Protein AF-A0A1M5YLX6-F1 (afdb_monomer_lite)

Organism: NCBI:txid1121409

Foldseek 3Di:
DVPQLVVLVVVLVVLLVVLVVQLVVLVVVLVVDDPPDPCNVVSVVSNVVSVVVNVVSVVVSVVSVVVDDDDDDDDPVVVVCVVVVVPPVVVVVVVVD

InterPro domains:
  IPR003661 Signal transduction histidine kinase, dimerisation/phosphoacceptor domain [PF00512] (5-67)
  IPR003661 Signal transduction histidine kinase, dimerisation/phosphoacceptor domain [SM00388] (3-69)
  IPR003661 Signal transduction histidine kinase, dimerisation/phosphoacceptor domain [cd00082] (1-65)
  IPR036097 Signal transduction histidine kinase, dimerisation/phosphoacceptor domain superfamily [SSF47384] (2-66)

pLDDT: mean 79.48, std 16.67, range [48.59, 98.06]

Sequence (97 aa):
MESIGRLAGGVAHDFNNMLGVILGYTELSMNQLELKDKFYGNLQQTRVAAEHSADLTRQLLAFARRQTVTPKVIDLNEVVEWKSGVRLDLLSAISQA

Radius of gyration: 25.8 Å; chains: 1; bounding box: 74×24×54 Å

Structure (mmCIF, N/CA/C/O backbone):
data_AF-A0A1M5YLX6-F1
#
_entry.id   AF-A0A1M5YLX6-F1
#
loop_
_atom_site.group_PDB
_atom_site.id
_atom_site.type_symbol
_atom_site.label_atom_id
_atom_site.label_alt_id
_atom_site.label_comp_id
_atom_site.label_asym_id
_atom_site.label_entity_id
_atom_site.label_seq_id
_atom_site.pdbx_PDB_ins_code
_atom_site.Cartn_x
_atom_site.Cartn_y
_atom_site.Cartn_z
_atom_site.occupancy
_atom_site.B_iso_or_equiv
_atom_site.auth_seq_id
_atom_site.auth_comp_id
_atom_site.auth_asym_id
_atom_site.auth_atom_id
_atom_site.pdbx_PDB_model_num
ATOM 1 N N . MET A 1 1 ? 11.347 7.658 -26.511 1.00 48.59 1 MET A N 1
ATOM 2 C CA . MET A 1 1 ? 10.071 7.188 -25.919 1.00 48.59 1 MET A CA 1
ATOM 3 C C . MET A 1 1 ? 10.252 6.037 -24.907 1.00 48.59 1 MET A C 1
ATOM 5 O O . MET A 1 1 ? 9.378 5.857 -24.075 1.00 48.59 1 MET A O 1
ATOM 9 N N . GLU A 1 2 ? 11.402 5.337 -24.869 1.00 55.06 2 GLU A N 1
ATOM 10 C CA . GLU A 1 2 ? 11.768 4.310 -23.854 1.00 55.06 2 GLU A CA 1
ATOM 11 C C . GLU A 1 2 ? 11.856 4.803 -22.389 1.00 55.06 2 GLU A C 1
ATOM 13 O O . GLU A 1 2 ? 11.841 4.002 -21.453 1.00 55.06 2 GLU A O 1
ATOM 18 N N . SER A 1 3 ? 11.973 6.114 -22.173 1.00 62.00 3 SER A N 1
ATOM 19 C CA . SER A 1 3 ? 12.214 6.702 -20.849 1.00 62.00 3 SER A CA 1
ATOM 20 C C . SER A 1 3 ? 10.966 6.736 -19.957 1.00 62.00 3 SER A C 1
ATOM 22 O O . SER A 1 3 ? 11.092 6.654 -18.740 1.00 62.00 3 SER A O 1
ATOM 24 N N . ILE A 1 4 ? 9.763 6.799 -20.545 1.00 67.25 4 ILE A N 1
ATOM 25 C CA . ILE A 1 4 ? 8.496 6.886 -19.795 1.00 67.25 4 ILE A CA 1
ATOM 26 C C . ILE A 1 4 ? 8.171 5.553 -19.112 1.00 67.25 4 ILE A C 1
ATOM 28 O O . ILE A 1 4 ? 7.824 5.546 -17.937 1.00 67.25 4 ILE A O 1
ATOM 32 N N . GLY A 1 5 ? 8.346 4.421 -19.802 1.00 71.50 5 GLY A N 1
ATOM 33 C CA . GLY A 1 5 ? 8.074 3.095 -19.236 1.00 71.50 5 GLY A CA 1
ATOM 34 C C . GLY A 1 5 ? 9.014 2.721 -18.083 1.00 71.50 5 GLY A C 1
ATOM 35 O O . GLY A 1 5 ? 8.568 2.160 -17.083 1.00 71.50 5 GLY A O 1
ATOM 36 N N . ARG A 1 6 ? 10.303 3.085 -18.181 1.00 70.69 6 ARG A N 1
ATOM 37 C CA . ARG A 1 6 ? 11.285 2.873 -17.100 1.00 70.69 6 ARG A CA 1
ATOM 38 C C . ARG A 1 6 ? 11.006 3.750 -15.878 1.00 70.69 6 ARG A C 1
ATOM 40 O O . ARG A 1 6 ? 11.017 3.241 -14.761 1.00 70.69 6 ARG A O 1
ATOM 47 N N . LEU A 1 7 ? 10.713 5.035 -16.086 1.00 76.38 7 LEU A N 1
ATOM 48 C CA . LEU A 1 7 ? 10.430 5.972 -14.997 1.00 76.38 7 LEU A CA 1
ATOM 49 C C . LEU A 1 7 ? 9.091 5.656 -14.310 1.00 76.38 7 LEU A C 1
ATOM 51 O O . LEU A 1 7 ? 9.024 5.620 -13.085 1.00 76.38 7 LEU A O 1
ATOM 55 N N . ALA A 1 8 ? 8.057 5.313 -15.086 1.00 80.69 8 ALA A N 1
ATOM 56 C CA . ALA A 1 8 ? 6.773 4.853 -14.558 1.00 80.69 8 ALA A CA 1
ATOM 57 C C . ALA A 1 8 ? 6.906 3.549 -13.756 1.00 80.69 8 ALA A C 1
ATOM 59 O O . ALA A 1 8 ? 6.225 3.387 -12.751 1.00 80.69 8 ALA A O 1
ATOM 60 N N . GLY A 1 9 ? 7.801 2.639 -14.159 1.00 84.75 9 GLY A N 1
ATOM 61 C CA . GLY A 1 9 ? 8.087 1.410 -13.420 1.00 84.75 9 GLY A CA 1
ATOM 62 C C . GLY A 1 9 ? 8.664 1.655 -12.026 1.00 84.75 9 GLY A C 1
ATOM 63 O O . GLY A 1 9 ? 8.166 1.075 -11.064 1.00 84.75 9 GLY A O 1
ATOM 64 N N . GLY A 1 10 ? 9.670 2.530 -11.917 1.00 86.31 10 GLY A N 1
ATOM 65 C CA . GLY A 1 10 ? 10.278 2.892 -10.631 1.00 86.31 10 GLY A CA 1
ATOM 66 C C . GLY A 1 10 ? 9.293 3.604 -9.703 1.00 86.31 10 GLY A C 1
ATOM 67 O O . GLY A 1 10 ? 9.078 3.164 -8.579 1.00 86.31 10 GLY A O 1
ATOM 68 N N . VAL A 1 11 ? 8.600 4.630 -10.211 1.00 88.19 11 VAL A N 1
ATOM 69 C CA . VAL A 1 11 ? 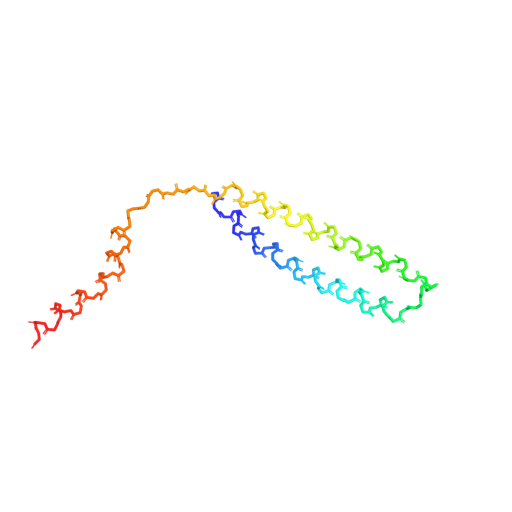7.613 5.390 -9.423 1.00 88.19 11 VAL A CA 1
ATOM 70 C C . VAL A 1 11 ? 6.447 4.504 -8.969 1.00 88.19 11 VAL A C 1
ATOM 72 O O . VAL A 1 11 ? 6.034 4.575 -7.815 1.00 88.19 11 VAL A O 1
ATOM 75 N N . ALA A 1 12 ? 5.926 3.636 -9.844 1.00 90.00 12 ALA A N 1
ATOM 76 C CA . ALA A 1 12 ? 4.835 2.726 -9.495 1.00 90.00 12 ALA A CA 1
ATOM 77 C C . ALA A 1 12 ? 5.244 1.686 -8.442 1.00 90.00 12 ALA A C 1
ATOM 79 O O . ALA A 1 12 ? 4.431 1.312 -7.597 1.00 90.00 12 ALA A O 1
ATOM 80 N N . HIS A 1 13 ? 6.485 1.201 -8.494 1.00 89.25 13 HIS A N 1
ATOM 81 C CA . HIS A 1 13 ? 7.018 0.286 -7.489 1.00 89.25 13 HIS A CA 1
ATOM 82 C C . HIS A 1 13 ? 7.074 0.950 -6.109 1.00 89.25 13 HIS A C 1
ATOM 84 O O . HIS A 1 13 ? 6.510 0.419 -5.153 1.00 89.25 13 HIS A O 1
ATOM 90 N N . ASP A 1 14 ? 7.678 2.134 -6.015 1.00 92.44 14 ASP A N 1
ATOM 91 C CA . ASP A 1 14 ? 7.830 2.838 -4.738 1.00 92.44 14 ASP A CA 1
ATOM 92 C C . ASP A 1 14 ? 6.475 3.259 -4.158 1.00 92.44 14 ASP A C 1
ATOM 94 O O . ASP A 1 14 ? 6.236 3.126 -2.956 1.00 92.44 14 ASP A O 1
ATOM 98 N N . PHE A 1 15 ? 5.540 3.666 -5.019 1.00 93.94 15 PHE A N 1
ATOM 99 C CA . PHE A 1 15 ? 4.174 3.974 -4.610 1.00 93.94 15 PHE A CA 1
ATOM 100 C C . PHE A 1 15 ? 3.444 2.745 -4.044 1.00 93.94 15 PHE A C 1
ATOM 102 O O . PHE A 1 15 ? 2.836 2.830 -2.978 1.00 93.94 15 PHE A O 1
ATOM 109 N N . ASN A 1 16 ? 3.557 1.579 -4.692 1.00 93.00 16 ASN A N 1
ATOM 110 C CA . ASN A 1 16 ? 2.993 0.332 -4.163 1.00 93.00 16 ASN A CA 1
ATOM 111 C C . ASN A 1 16 ? 3.625 -0.074 -2.823 1.00 93.00 16 ASN A C 1
ATOM 113 O O . ASN A 1 16 ? 2.916 -0.575 -1.951 1.00 93.00 16 ASN A O 1
ATOM 117 N N . ASN A 1 17 ? 4.922 0.180 -2.621 1.00 95.06 17 ASN A N 1
ATOM 118 C CA . ASN A 1 17 ? 5.573 -0.072 -1.333 1.00 95.06 17 ASN A CA 1
ATOM 119 C C . ASN A 1 17 ? 4.967 0.793 -0.219 1.00 95.06 17 ASN A C 1
ATOM 121 O O . ASN A 1 17 ? 4.662 0.284 0.859 1.00 95.06 17 ASN A O 1
ATOM 125 N N . MET A 1 18 ? 4.728 2.081 -0.484 1.00 96.69 18 MET A N 1
ATOM 126 C CA . MET A 1 18 ? 4.070 2.973 0.478 1.00 96.69 18 MET A CA 1
ATOM 127 C C . MET A 1 18 ? 2.621 2.555 0.747 1.00 96.69 18 MET A C 1
ATOM 129 O O . MET A 1 18 ? 2.200 2.556 1.903 1.00 96.69 18 MET A O 1
ATOM 133 N N . LEU A 1 19 ? 1.871 2.142 -0.281 1.00 96.81 19 LEU A N 1
ATOM 134 C CA . LEU A 1 19 ? 0.519 1.600 -0.104 1.00 96.81 19 LEU A CA 1
ATOM 135 C C . LEU A 1 19 ? 0.518 0.351 0.781 1.00 96.81 19 LEU A C 1
ATOM 137 O O . LEU A 1 19 ? -0.356 0.226 1.634 1.00 96.81 19 LEU A O 1
ATOM 141 N N . GLY A 1 20 ? 1.512 -0.529 0.638 1.00 96.69 20 GLY A N 1
ATOM 142 C CA . GLY A 1 20 ? 1.683 -1.688 1.515 1.00 96.69 20 GLY A CA 1
ATOM 143 C C . GLY A 1 20 ? 1.871 -1.294 2.982 1.00 96.69 20 GLY A C 1
ATOM 144 O O . GLY A 1 20 ? 1.220 -1.857 3.859 1.00 96.69 20 GLY A O 1
ATOM 145 N N . VAL A 1 21 ? 2.695 -0.278 3.254 1.00 98.06 21 VAL A N 1
ATOM 146 C CA . VAL A 1 21 ? 2.879 0.263 4.612 1.00 98.06 21 VAL A CA 1
ATOM 147 C C . VAL A 1 21 ? 1.577 0.867 5.150 1.00 98.06 21 VAL A C 1
ATOM 149 O O . VAL A 1 21 ? 1.190 0.578 6.282 1.00 98.06 21 VAL A O 1
ATOM 152 N N . ILE A 1 22 ? 0.876 1.669 4.341 1.00 97.75 22 ILE A N 1
ATOM 153 C CA . ILE A 1 22 ? -0.406 2.288 4.713 1.00 97.75 22 ILE A CA 1
ATOM 154 C C . ILE A 1 22 ? -1.445 1.215 5.049 1.00 97.75 22 ILE A C 1
ATOM 156 O O . ILE A 1 22 ? -2.088 1.300 6.097 1.00 97.75 22 ILE A O 1
ATOM 160 N N . LEU A 1 23 ? -1.593 0.198 4.197 1.00 97.69 23 LEU A N 1
ATOM 161 C CA . LEU A 1 23 ? -2.512 -0.919 4.417 1.00 97.69 23 LEU A CA 1
ATOM 162 C C . LEU A 1 23 ? -2.152 -1.687 5.688 1.00 97.69 23 LEU A C 1
ATOM 164 O O . LEU A 1 23 ? -3.015 -1.864 6.540 1.00 97.69 23 LEU A O 1
ATOM 168 N N . GLY A 1 24 ? -0.878 -2.040 5.872 1.00 97.44 24 GLY A N 1
ATOM 169 C CA . GLY A 1 24 ? -0.422 -2.776 7.050 1.00 97.44 24 GLY A CA 1
ATOM 170 C C . GLY A 1 24 ? -0.722 -2.045 8.361 1.00 97.44 24 GLY A C 1
ATOM 171 O O . GLY A 1 24 ? -1.299 -2.627 9.277 1.00 97.44 24 GLY A O 1
ATOM 172 N N . TYR A 1 25 ? -0.405 -0.749 8.455 1.00 97.94 25 TYR A N 1
ATOM 173 C CA . TYR A 1 25 ? -0.740 0.034 9.650 1.00 97.94 25 TYR A CA 1
ATOM 174 C C . TYR A 1 25 ? -2.247 0.229 9.828 1.00 97.94 25 TYR A C 1
ATOM 176 O O . TYR A 1 25 ? -2.726 0.242 10.965 1.00 97.94 25 TYR A O 1
ATOM 184 N N . THR A 1 26 ? -3.000 0.354 8.734 1.00 97.25 26 THR A N 1
ATOM 185 C CA . THR A 1 26 ? -4.464 0.459 8.782 1.00 97.25 26 THR A CA 1
ATOM 186 C C . THR A 1 26 ? -5.072 -0.822 9.350 1.00 97.25 26 THR A C 1
ATOM 188 O O . THR A 1 26 ? -5.861 -0.752 10.288 1.00 97.25 26 THR A O 1
ATOM 191 N N . GLU A 1 27 ? -4.657 -1.990 8.859 1.00 95.81 27 GLU A N 1
ATOM 192 C CA . GLU A 1 27 ? -5.118 -3.300 9.332 1.00 95.81 27 GLU A CA 1
ATOM 193 C C . GLU A 1 27 ? -4.725 -3.556 10.791 1.00 95.81 27 GLU A C 1
ATOM 195 O O . GLU A 1 27 ? -5.570 -3.944 11.598 1.00 95.81 27 GLU A O 1
ATOM 200 N N . LEU A 1 28 ? -3.473 -3.272 11.167 1.00 96.25 28 LEU A N 1
ATOM 201 C CA . LEU A 1 28 ? -3.018 -3.393 12.555 1.00 96.25 28 LEU A CA 1
ATOM 202 C C . LEU A 1 28 ? -3.817 -2.492 13.504 1.00 96.25 28 LEU A C 1
ATOM 204 O O . LEU A 1 28 ? -4.146 -2.920 14.608 1.00 96.25 28 LEU A O 1
ATOM 208 N N . SER A 1 29 ? -4.151 -1.273 13.074 1.00 95.38 29 SER A N 1
ATOM 209 C CA . SER A 1 29 ? -4.964 -0.344 13.865 1.00 95.38 29 SER A CA 1
ATOM 210 C C . SER A 1 29 ? -6.410 -0.827 13.979 1.00 95.38 29 SER A C 1
ATOM 212 O O . SER 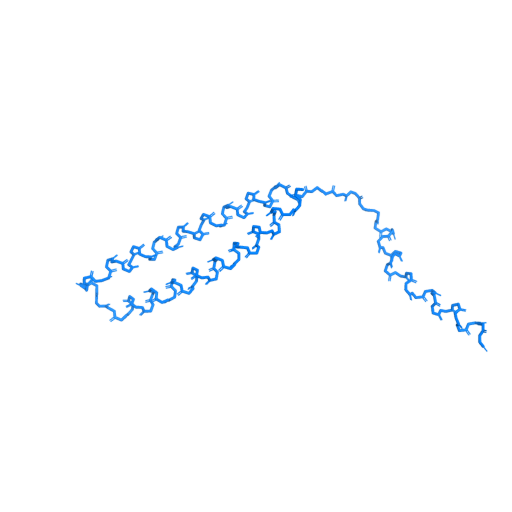A 1 29 ? -6.971 -0.820 15.069 1.00 95.38 29 SER A O 1
ATOM 214 N N . MET A 1 30 ? -7.008 -1.309 12.884 1.00 94.44 30 MET A N 1
ATOM 215 C CA . MET A 1 30 ? -8.364 -1.873 12.899 1.00 94.44 30 MET A CA 1
ATOM 216 C C . MET A 1 30 ? -8.467 -3.102 13.808 1.00 94.44 30 MET A C 1
ATOM 218 O O . MET A 1 30 ? -9.475 -3.253 14.489 1.00 94.44 30 MET A O 1
ATOM 222 N N . ASN A 1 31 ? -7.425 -3.937 13.870 1.00 93.69 31 ASN A N 1
ATOM 223 C CA . ASN A 1 31 ? -7.373 -5.113 14.746 1.00 93.69 31 ASN A CA 1
ATOM 224 C C . ASN A 1 31 ? -7.335 -4.763 16.245 1.00 93.69 31 ASN A C 1
ATOM 226 O O . ASN A 1 31 ? -7.640 -5.619 17.072 1.00 93.69 31 ASN A O 1
ATOM 230 N N . GLN A 1 32 ? -6.953 -3.533 16.603 1.00 92.31 32 GLN A N 1
ATOM 231 C CA . GLN A 1 32 ? -6.926 -3.052 17.990 1.00 92.31 32 GLN A CA 1
ATOM 232 C C . GLN A 1 32 ? -8.216 -2.327 18.399 1.00 92.31 32 GLN A C 1
ATOM 234 O O . GLN A 1 32 ? -8.394 -2.030 19.580 1.00 92.31 32 GLN A O 1
ATOM 239 N N . LEU A 1 33 ? -9.106 -2.029 17.448 1.00 90.75 33 LEU A N 1
ATOM 240 C CA . LEU A 1 33 ? -10.351 -1.304 17.692 1.00 90.75 33 LEU A CA 1
ATOM 241 C C . LEU A 1 33 ? -11.552 -2.248 17.747 1.00 90.75 33 LEU A C 1
ATOM 243 O O . LEU A 1 33 ? -11.659 -3.211 16.988 1.00 90.75 33 LEU A O 1
ATOM 247 N N . GLU A 1 34 ? -12.522 -1.915 18.595 1.00 83.00 34 GLU A N 1
ATOM 248 C CA . GLU A 1 34 ? -13.850 -2.513 18.503 1.00 83.00 34 GLU A CA 1
ATOM 249 C C . GLU A 1 34 ? -14.597 -1.972 17.274 1.00 83.00 34 GLU A C 1
ATOM 251 O O . GLU A 1 34 ? -14.449 -0.812 16.895 1.00 83.00 34 GLU A O 1
ATOM 256 N N . LEU A 1 35 ? -15.485 -2.778 16.680 1.00 75.69 35 LEU A N 1
ATOM 257 C CA . LEU A 1 35 ? -16.291 -2.384 15.508 1.00 75.69 35 LEU A CA 1
ATOM 258 C C . LEU A 1 35 ? -17.150 -1.124 15.728 1.00 75.69 35 LEU A C 1
ATOM 260 O O . LEU A 1 35 ? -17.537 -0.464 14.768 1.00 75.69 35 LEU A O 1
ATOM 264 N N . LYS A 1 36 ? -17.485 -0.810 16.985 1.00 83.88 36 LYS A N 1
ATOM 265 C CA . LYS A 1 36 ? -18.264 0.379 17.367 1.00 83.88 36 LYS A CA 1
ATOM 266 C C . LYS A 1 36 ? -17.395 1.621 17.569 1.00 83.88 36 LYS A C 1
ATOM 268 O O . LYS A 1 36 ? -17.937 2.693 17.836 1.00 83.88 36 LYS A O 1
ATOM 273 N N . ASP A 1 37 ? -16.074 1.488 17.471 1.00 89.56 37 ASP A N 1
ATOM 274 C CA . ASP A 1 37 ? -15.170 2.617 17.592 1.00 89.56 37 ASP A CA 1
ATOM 275 C C . ASP A 1 37 ? -15.409 3.607 16.443 1.00 89.56 37 ASP A C 1
ATOM 277 O O . ASP A 1 37 ? -15.489 3.240 15.267 1.00 89.56 37 ASP A O 1
ATOM 281 N N . LYS A 1 38 ? -15.507 4.893 16.788 1.00 89.44 38 LYS A N 1
ATOM 282 C CA . LYS A 1 38 ? -15.757 5.986 15.838 1.00 89.44 38 LYS A CA 1
ATOM 283 C C . LYS A 1 38 ? -14.708 6.075 14.722 1.00 89.44 38 LYS A C 1
ATOM 285 O O . LYS A 1 38 ? -14.991 6.646 13.672 1.00 89.44 38 LYS A O 1
ATOM 290 N N . PHE A 1 39 ? -13.505 5.541 14.938 1.00 91.12 39 PHE A N 1
ATOM 291 C CA . PHE A 1 39 ? -12.417 5.531 13.966 1.00 91.12 39 PHE A CA 1
ATOM 292 C C . PHE A 1 39 ? -12.424 4.299 13.060 1.00 91.12 39 PHE A C 1
ATOM 294 O O . PHE A 1 39 ? -11.801 4.346 11.998 1.00 91.12 39 PHE A O 1
ATOM 301 N N . TYR A 1 40 ? -13.151 3.231 13.414 1.00 93.00 40 TYR A N 1
ATOM 302 C CA . TYR A 1 40 ? -13.197 2.004 12.615 1.00 93.00 40 TYR A CA 1
ATOM 303 C C . TYR A 1 40 ? -13.681 2.282 11.184 1.00 93.00 40 TYR A C 1
ATOM 305 O O . TYR A 1 40 ? -13.060 1.848 10.215 1.00 93.00 40 TYR A O 1
ATOM 313 N N . GLY A 1 41 ? -14.745 3.083 11.041 1.00 93.25 41 GLY A N 1
ATOM 314 C CA . GLY A 1 41 ? -15.265 3.496 9.734 1.00 93.25 41 GLY A CA 1
ATOM 315 C C . GLY A 1 41 ? -14.246 4.283 8.905 1.00 93.25 41 GLY A C 1
ATOM 316 O O . GLY A 1 41 ? -14.088 4.023 7.715 1.00 93.25 41 GLY A O 1
ATOM 317 N N . ASN A 1 42 ? -13.488 5.187 9.532 1.00 95.50 42 ASN A N 1
ATOM 318 C CA . ASN A 1 42 ? -12.452 5.959 8.840 1.00 95.50 42 ASN A CA 1
ATOM 319 C C . ASN A 1 42 ? -11.318 5.055 8.347 1.00 95.50 42 ASN A C 1
ATOM 321 O O . ASN A 1 42 ? -10.901 5.171 7.199 1.00 95.50 42 ASN A O 1
ATOM 325 N N . LEU A 1 43 ? -10.850 4.125 9.184 1.00 96.38 43 LEU A N 1
ATOM 326 C CA . LEU A 1 43 ? -9.808 3.173 8.797 1.00 96.38 43 LEU A CA 1
ATOM 327 C C . LEU A 1 43 ? -10.278 2.228 7.688 1.00 96.38 43 LEU A C 1
ATOM 329 O O . LEU A 1 43 ? -9.522 1.949 6.760 1.00 96.38 43 LEU A O 1
ATOM 333 N N . GLN A 1 44 ? -11.543 1.802 7.716 1.00 95.88 44 GLN A N 1
ATOM 334 C CA . GLN A 1 44 ? -12.127 1.027 6.624 1.00 95.88 44 GLN A CA 1
ATOM 335 C C . GLN A 1 44 ? -12.079 1.807 5.300 1.00 95.88 44 GLN A C 1
ATOM 337 O O . GLN A 1 44 ? -11.693 1.241 4.277 1.00 95.88 44 GLN A O 1
ATOM 342 N N . GLN A 1 45 ? -12.429 3.097 5.308 1.00 97.25 45 GLN A N 1
ATOM 343 C CA . GLN A 1 45 ? -12.350 3.938 4.109 1.00 97.25 45 GLN A CA 1
ATOM 344 C C . GLN A 1 45 ? -10.903 4.154 3.649 1.00 97.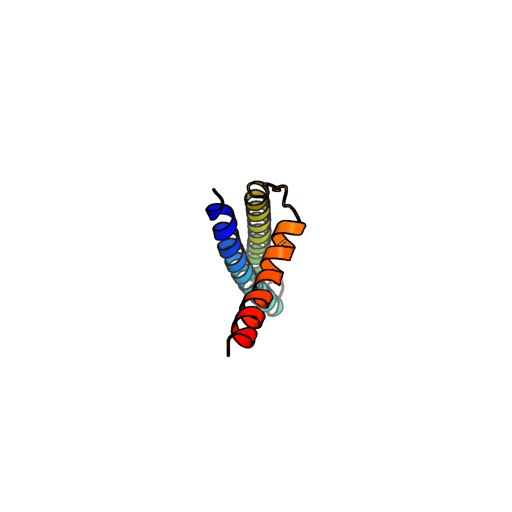25 45 GLN A C 1
ATOM 346 O O . GLN A 1 45 ? -10.636 4.085 2.450 1.00 97.25 45 GLN A O 1
ATOM 351 N N . THR A 1 46 ? -9.953 4.324 4.574 1.00 97.69 46 THR A N 1
ATOM 352 C CA . THR A 1 46 ? -8.517 4.374 4.254 1.00 97.69 46 THR A CA 1
ATOM 353 C C . THR A 1 46 ? -8.056 3.099 3.549 1.00 97.69 46 THR A C 1
ATOM 355 O O . THR A 1 46 ? -7.386 3.183 2.519 1.00 97.69 46 THR A O 1
ATOM 358 N N . ARG A 1 47 ? -8.458 1.920 4.048 1.00 97.56 47 ARG A N 1
ATOM 359 C CA . ARG A 1 47 ? -8.138 0.624 3.428 1.00 97.56 47 ARG A CA 1
ATOM 360 C C . ARG A 1 47 ? -8.677 0.545 1.999 1.00 97.56 47 ARG A C 1
ATOM 362 O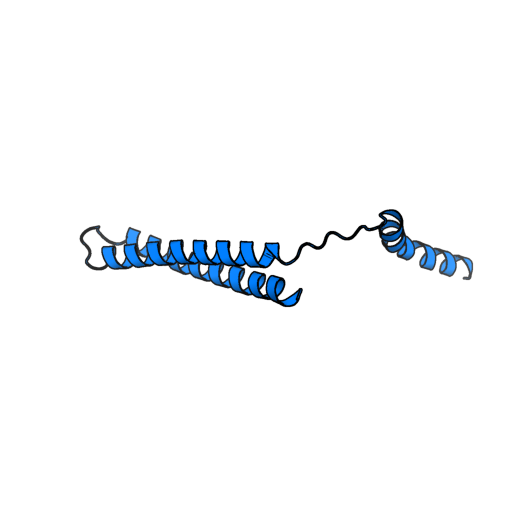 O . ARG A 1 47 ? -7.917 0.266 1.079 1.00 97.56 47 ARG A O 1
ATOM 369 N N . VAL A 1 48 ? -9.960 0.864 1.807 1.00 97.62 48 VAL A N 1
ATOM 370 C CA . VAL A 1 48 ? -10.614 0.845 0.485 1.00 97.62 48 VAL A CA 1
ATOM 371 C C . VAL A 1 48 ? -9.928 1.804 -0.494 1.00 97.62 48 VAL A C 1
ATOM 373 O O . VAL A 1 48 ? -9.674 1.448 -1.644 1.00 97.62 48 VAL A O 1
ATOM 376 N N . ALA A 1 49 ? -9.579 3.013 -0.048 1.00 97.94 49 ALA A N 1
ATOM 377 C CA . ALA A 1 49 ? -8.886 3.991 -0.881 1.00 97.94 49 ALA A CA 1
ATOM 378 C C . ALA A 1 49 ? -7.469 3.533 -1.272 1.00 97.94 49 ALA A C 1
ATOM 380 O O . ALA A 1 49 ? -7.045 3.737 -2.415 1.00 97.94 49 ALA A O 1
ATOM 381 N N . ALA A 1 50 ? -6.741 2.900 -0.350 1.00 97.56 50 ALA A N 1
ATOM 382 C CA . ALA A 1 50 ? -5.411 2.362 -0.611 1.00 97.56 50 ALA A CA 1
ATOM 383 C C . ALA A 1 50 ? -5.448 1.170 -1.587 1.00 97.56 50 ALA A C 1
ATOM 385 O O . ALA A 1 50 ? -4.649 1.132 -2.524 1.00 97.56 50 ALA A O 1
ATOM 386 N N . GLU A 1 51 ? -6.412 0.253 -1.440 1.00 96.12 51 GLU A N 1
ATOM 387 C CA . GLU A 1 51 ? -6.645 -0.854 -2.383 1.00 96.12 51 GLU A CA 1
ATOM 388 C C . GLU A 1 51 ? -6.942 -0.330 -3.795 1.00 96.12 51 GLU A C 1
ATOM 390 O O . GLU A 1 51 ? -6.289 -0.723 -4.765 1.00 96.12 51 GLU A O 1
ATOM 395 N N . HIS A 1 52 ? -7.852 0.642 -3.908 1.00 97.25 52 HIS A N 1
ATOM 396 C CA . HIS A 1 52 ? -8.188 1.261 -5.190 1.00 97.25 52 HIS A CA 1
ATOM 397 C C . HIS A 1 52 ? -6.984 1.980 -5.830 1.00 97.25 52 HIS A C 1
ATOM 399 O O . HIS A 1 52 ? -6.773 1.911 -7.042 1.00 97.25 52 HIS A O 1
ATOM 405 N N . SER A 1 53 ? -6.142 2.626 -5.020 1.00 96.12 53 SER A N 1
ATOM 406 C CA . SER A 1 53 ? -4.916 3.284 -5.492 1.00 96.12 53 SER A CA 1
ATOM 407 C C . SER A 1 53 ? -3.890 2.282 -6.038 1.00 96.12 53 SER A C 1
ATOM 409 O O . SER A 1 53 ? -3.222 2.561 -7.040 1.00 96.12 53 SER A O 1
ATOM 411 N N . ALA A 1 54 ? -3.788 1.095 -5.430 1.00 93.62 54 ALA A N 1
ATOM 412 C CA . ALA A 1 54 ? -2.937 0.015 -5.929 1.00 93.62 54 ALA A CA 1
ATOM 413 C C . ALA A 1 54 ? -3.429 -0.492 -7.294 1.00 93.62 54 ALA A C 1
ATOM 415 O O . ALA A 1 54 ? -2.631 -0.710 -8.211 1.00 93.62 54 ALA A O 1
ATOM 416 N N . ASP A 1 55 ? -4.745 -0.625 -7.467 1.00 93.31 55 ASP A N 1
ATOM 417 C CA . ASP A 1 55 ? -5.351 -1.031 -8.738 1.00 93.31 55 ASP A CA 1
ATOM 418 C C . ASP A 1 55 ? -5.117 -0.017 -9.856 1.00 93.31 55 ASP A C 1
ATOM 420 O O . ASP A 1 55 ? -4.705 -0.401 -10.954 1.00 93.31 55 ASP A O 1
ATOM 424 N N . LEU A 1 56 ? -5.293 1.277 -9.579 1.00 93.31 56 LEU A N 1
ATOM 425 C CA . LEU A 1 56 ? -4.986 2.343 -10.537 1.00 93.31 56 LEU A CA 1
ATOM 426 C C . LEU A 1 56 ? -3.509 2.326 -10.947 1.00 93.31 56 LEU A C 1
ATOM 428 O O . LEU A 1 56 ? -3.183 2.431 -12.131 1.00 93.31 56 LEU A O 1
ATOM 432 N N . THR A 1 57 ? -2.610 2.118 -9.985 1.00 90.94 57 THR A N 1
ATOM 433 C CA . THR A 1 57 ? -1.165 2.039 -10.237 1.00 90.94 57 THR A CA 1
ATOM 434 C C . THR A 1 57 ? -0.814 0.840 -11.121 1.00 90.94 57 THR A C 1
ATOM 436 O O . THR A 1 57 ? -0.033 0.966 -12.069 1.00 90.94 57 THR A O 1
ATOM 439 N N . ARG A 1 58 ? -1.435 -0.322 -10.876 1.00 87.88 58 ARG A N 1
ATOM 440 C CA . ARG A 1 58 ? -1.287 -1.515 -11.726 1.00 87.88 58 ARG A CA 1
ATOM 441 C C . ARG A 1 58 ? -1.773 -1.267 -13.155 1.00 87.88 58 ARG A C 1
ATOM 443 O O . ARG A 1 58 ? -1.082 -1.652 -14.100 1.00 87.88 58 ARG A O 1
ATOM 450 N N . GLN A 1 59 ? -2.918 -0.608 -13.325 1.00 88.38 59 GLN A N 1
ATOM 451 C CA . GLN A 1 59 ? -3.463 -0.265 -14.644 1.00 88.38 59 GLN A CA 1
ATOM 452 C C . GLN A 1 59 ? -2.547 0.703 -15.404 1.00 88.38 59 GLN A C 1
ATOM 454 O O . GLN A 1 59 ? -2.256 0.479 -16.582 1.00 88.38 59 GLN A O 1
ATOM 459 N N . LEU A 1 60 ? -2.023 1.725 -14.722 1.00 85.19 60 LEU A N 1
ATOM 460 C CA . LEU A 1 60 ? -1.080 2.678 -15.304 1.00 85.19 60 LEU A CA 1
ATOM 461 C C . LEU A 1 60 ? 0.211 1.988 -15.766 1.00 85.19 60 LEU A C 1
ATOM 463 O O . LEU A 1 60 ? 0.686 2.234 -16.876 1.00 85.19 60 LEU A O 1
ATOM 467 N N . LEU A 1 61 ? 0.753 1.074 -14.957 1.00 84.38 61 LEU A N 1
ATOM 468 C CA . LEU A 1 61 ? 1.942 0.302 -15.317 1.00 84.38 6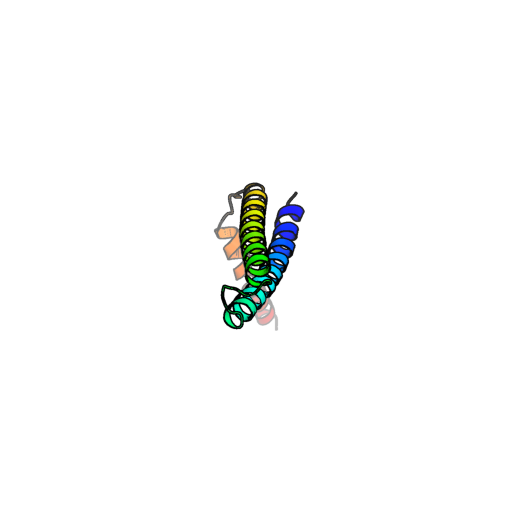1 LEU A CA 1
ATOM 469 C C . LEU A 1 61 ? 1.681 -0.627 -16.512 1.00 84.38 61 LEU A C 1
ATOM 471 O O . LEU A 1 61 ? 2.525 -0.748 -17.403 1.00 84.38 61 LEU A O 1
ATOM 475 N N . ALA A 1 62 ? 0.511 -1.269 -16.556 1.00 83.19 62 ALA A N 1
ATOM 476 C CA . ALA A 1 62 ? 0.106 -2.108 -17.679 1.00 83.19 62 ALA A CA 1
ATOM 477 C C . ALA A 1 62 ? -0.002 -1.299 -18.982 1.00 83.19 62 ALA A C 1
ATOM 479 O O . ALA A 1 62 ? 0.449 -1.763 -20.031 1.00 83.19 62 ALA A O 1
ATOM 480 N N . PHE A 1 63 ? -0.533 -0.076 -18.915 1.00 79.94 63 PHE A N 1
ATOM 481 C CA . PHE A 1 63 ? -0.574 0.849 -20.046 1.00 79.94 63 PHE A CA 1
ATOM 482 C C . PHE A 1 63 ? 0.833 1.271 -20.494 1.00 79.94 63 PHE A C 1
ATOM 484 O O . PHE A 1 63 ? 1.166 1.140 -21.672 1.00 79.94 63 PHE A O 1
ATOM 491 N N . ALA A 1 64 ? 1.688 1.689 -19.555 1.00 78.50 64 ALA A N 1
ATOM 492 C CA . ALA A 1 64 ? 3.059 2.107 -19.845 1.00 78.50 64 ALA A CA 1
ATOM 493 C C . ALA A 1 64 ? 3.888 0.990 -20.509 1.00 78.50 64 ALA A C 1
ATOM 495 O O . ALA A 1 64 ? 4.662 1.257 -21.425 1.00 78.50 64 ALA A O 1
ATOM 496 N N . ARG A 1 65 ? 3.689 -0.275 -20.105 1.00 71.50 65 ARG A N 1
ATOM 497 C CA . ARG A 1 65 ? 4.373 -1.446 -20.687 1.00 71.50 65 ARG A CA 1
ATOM 498 C C . ARG A 1 65 ? 3.926 -1.778 -22.113 1.00 71.50 65 ARG A C 1
ATOM 500 O O . ARG A 1 65 ? 4.747 -2.225 -22.911 1.00 71.50 65 ARG A O 1
ATOM 507 N N . ARG A 1 66 ? 2.653 -1.551 -22.465 1.00 64.25 66 ARG A N 1
ATOM 508 C CA . ARG A 1 66 ? 2.127 -1.817 -23.822 1.00 64.25 66 ARG A CA 1
ATOM 509 C C . ARG A 1 66 ? 2.728 -0.905 -24.895 1.00 64.25 66 ARG A C 1
ATOM 511 O O . ARG A 1 66 ? 2.669 -1.249 -26.068 1.00 64.25 66 ARG A O 1
ATOM 518 N N . GLN A 1 67 ? 3.334 0.219 -24.513 1.00 55.66 67 GLN A N 1
ATOM 519 C CA . GLN A 1 67 ? 3.999 1.127 -25.450 1.00 55.66 67 GLN A CA 1
ATOM 520 C C . GLN A 1 67 ? 5.474 0.772 -25.729 1.00 55.66 67 GLN A C 1
ATOM 522 O O . GLN A 1 67 ? 6.120 1.489 -26.487 1.00 55.66 67 GLN A O 1
ATOM 527 N N . THR A 1 68 ? 6.049 -0.281 -25.125 1.00 55.38 68 THR A N 1
ATOM 528 C CA . THR A 1 68 ? 7.519 -0.481 -25.129 1.00 55.38 68 THR A CA 1
ATOM 529 C C . THR A 1 68 ? 7.991 -1.895 -25.480 1.00 55.38 68 THR A C 1
ATOM 531 O O . THR A 1 68 ? 9.049 -2.316 -25.021 1.00 55.38 68 THR A O 1
ATOM 534 N N . VAL A 1 69 ? 7.262 -2.642 -26.312 1.00 56.88 69 VAL A N 1
ATOM 535 C CA . VAL A 1 69 ? 7.794 -3.898 -26.870 1.00 56.88 69 VAL A CA 1
ATOM 536 C C . VAL A 1 69 ? 7.842 -3.795 -28.386 1.00 56.88 69 VAL A C 1
ATOM 538 O O . VAL A 1 69 ? 6.859 -4.054 -29.072 1.00 56.88 69 VAL A O 1
ATOM 541 N N . THR A 1 70 ? 9.010 -3.415 -28.900 1.00 56.34 70 THR A N 1
ATOM 542 C CA . THR A 1 70 ? 9.349 -3.555 -30.318 1.00 56.34 70 THR A CA 1
ATOM 543 C C . THR A 1 70 ? 10.236 -4.792 -30.437 1.00 56.34 70 THR A C 1
ATOM 545 O O . THR A 1 70 ? 11.445 -4.680 -30.216 1.00 56.34 70 THR A O 1
ATOM 548 N N . PRO A 1 71 ? 9.677 -5.991 -30.691 1.00 58.72 71 PRO A N 1
ATOM 549 C CA . PRO A 1 71 ? 10.497 -7.176 -30.890 1.00 58.72 71 PRO A CA 1
ATOM 550 C C . PRO A 1 71 ? 11.419 -6.917 -32.084 1.00 58.72 71 PRO A C 1
ATOM 552 O O . PRO A 1 71 ? 10.958 -6.647 -33.192 1.00 58.72 71 PRO A O 1
ATOM 555 N N . LYS A 1 72 ? 12.729 -6.935 -31.841 1.00 64.56 72 LYS A N 1
ATOM 556 C CA . LYS A 1 72 ? 13.727 -6.904 -32.908 1.00 64.56 72 LYS A CA 1
ATOM 557 C C . LYS A 1 72 ? 14.067 -8.338 -33.276 1.00 64.56 72 LYS A C 1
ATOM 559 O O . LYS A 1 72 ? 14.252 -9.171 -32.391 1.00 64.56 72 LYS A O 1
ATOM 564 N N . VAL A 1 73 ? 14.151 -8.609 -34.574 1.00 76.06 73 VAL A N 1
ATOM 565 C CA . VAL A 1 73 ? 14.806 -9.821 -35.066 1.00 76.06 73 VAL A CA 1
ATOM 566 C C . VAL A 1 73 ? 16.280 -9.675 -34.706 1.00 76.06 73 VAL A C 1
ATOM 568 O O . VAL A 1 73 ? 16.922 -8.713 -35.120 1.00 76.06 73 VAL A O 1
ATOM 571 N N . ILE A 1 74 ? 16.769 -10.574 -33.862 1.00 73.38 74 ILE A N 1
ATOM 572 C CA . ILE A 1 74 ? 18.168 -10.644 -33.443 1.00 73.38 74 ILE A CA 1
ATOM 573 C C . ILE A 1 74 ? 18.728 -11.944 -33.999 1.00 73.38 74 ILE A C 1
ATOM 575 O O . ILE A 1 74 ? 18.113 -12.997 -33.813 1.00 73.38 74 ILE A O 1
ATOM 579 N N . ASP A 1 75 ? 19.873 -11.866 -34.674 1.00 77.38 75 ASP A N 1
ATOM 580 C CA . ASP A 1 75 ? 20.625 -13.060 -35.038 1.00 77.38 75 ASP A CA 1
ATOM 581 C C . ASP A 1 75 ? 21.257 -13.635 -33.766 1.00 77.38 75 ASP A C 1
ATOM 583 O O . ASP A 1 75 ? 22.072 -13.001 -33.092 1.00 77.38 75 ASP A O 1
ATOM 587 N N . LEU A 1 76 ? 20.832 -14.842 -33.401 1.00 70.50 76 LEU A N 1
ATOM 588 C CA . LEU A 1 76 ? 21.348 -15.550 -32.235 1.00 70.50 76 LEU A CA 1
ATOM 589 C C . LEU A 1 76 ? 22.849 -15.847 -32.371 1.00 70.50 76 LEU A C 1
ATOM 591 O O . LEU A 1 76 ? 23.534 -15.891 -31.350 1.00 70.50 76 LEU A O 1
ATOM 595 N N . ASN A 1 77 ? 23.367 -16.001 -33.594 1.00 76.19 77 ASN A N 1
ATOM 596 C CA . ASN A 1 77 ? 24.785 -16.252 -33.838 1.00 76.19 77 ASN A CA 1
ATOM 597 C C . ASN A 1 77 ? 25.634 -15.023 -33.486 1.00 76.19 77 ASN A C 1
ATOM 599 O O . ASN A 1 77 ? 26.623 -15.167 -32.772 1.00 76.19 77 ASN A O 1
ATOM 603 N N . GLU A 1 78 ? 25.197 -13.814 -33.856 1.00 70.38 78 GLU A N 1
ATOM 604 C CA . GLU A 1 78 ? 25.892 -12.564 -33.497 1.00 70.38 78 GLU A CA 1
ATOM 605 C C . GLU A 1 78 ? 25.937 -12.344 -31.973 1.00 70.38 78 GLU A C 1
ATOM 607 O O . GLU A 1 78 ? 26.945 -11.911 -31.408 1.00 70.38 78 GLU A O 1
ATOM 612 N N . VAL A 1 79 ? 24.854 -12.683 -31.266 1.00 75.19 79 VAL A N 1
ATOM 613 C CA . VAL A 1 79 ? 24.767 -12.525 -29.802 1.00 75.19 79 VAL A CA 1
ATOM 614 C C . VAL A 1 79 ? 25.663 -13.529 -29.064 1.00 75.19 79 VAL A C 1
ATOM 616 O O . VAL A 1 79 ? 26.221 -13.214 -28.005 1.00 75.19 79 VAL A O 1
ATOM 619 N N . VAL A 1 80 ? 25.811 -14.740 -29.606 1.00 73.25 80 VAL A N 1
ATOM 620 C CA . VAL A 1 80 ? 26.680 -15.785 -29.047 1.00 73.25 80 VAL A CA 1
ATOM 621 C C . VAL A 1 80 ? 28.155 -15.508 -29.360 1.00 73.25 80 VAL A C 1
ATOM 623 O O . VAL A 1 80 ? 28.998 -15.699 -28.476 1.00 73.25 80 VAL A O 1
ATOM 626 N N . GLU A 1 81 ? 28.480 -14.986 -30.546 1.00 66.19 81 GLU A N 1
ATOM 627 C CA . GLU A 1 81 ? 29.838 -14.541 -30.894 1.00 66.19 81 GLU A CA 1
ATOM 628 C C . GLU A 1 81 ? 30.315 -13.399 -29.990 1.00 66.19 81 GLU A C 1
ATOM 630 O O . GLU A 1 81 ? 31.408 -13.480 -29.429 1.00 66.19 81 GLU A O 1
ATOM 635 N N . TRP A 1 82 ? 29.467 -12.402 -29.707 1.00 54.47 82 TRP A N 1
ATOM 636 C CA . TRP A 1 82 ? 29.799 -11.321 -28.767 1.00 54.47 82 TRP A CA 1
ATOM 637 C C . TRP A 1 82 ? 30.210 -11.839 -27.378 1.00 54.47 82 TRP A C 1
ATOM 639 O O . TRP A 1 82 ? 31.149 -11.335 -26.760 1.00 54.47 82 TRP A O 1
ATOM 649 N N . LYS A 1 83 ? 29.527 -12.874 -26.870 1.00 52.47 83 LYS A N 1
ATOM 650 C CA . LYS A 1 83 ? 29.847 -13.471 -25.561 1.00 52.47 83 LYS A CA 1
ATOM 651 C C . LYS A 1 83 ? 31.027 -14.442 -25.589 1.00 52.47 83 LYS A C 1
ATOM 653 O O . LYS A 1 83 ? 31.552 -14.772 -24.525 1.00 52.47 83 LYS A O 1
ATOM 658 N N . SER A 1 84 ? 31.447 -14.904 -26.762 1.00 56.91 84 SER A N 1
ATOM 659 C CA . SER A 1 84 ? 32.594 -15.804 -26.919 1.00 56.91 84 SER A CA 1
ATOM 660 C C . SER A 1 84 ? 33.879 -15.085 -27.352 1.00 56.91 84 SER A C 1
ATOM 662 O O . SER A 1 84 ? 34.963 -15.604 -27.076 1.00 56.91 84 SER A O 1
ATOM 664 N N . GLY A 1 85 ? 33.779 -13.859 -27.881 1.00 52.38 85 GLY A N 1
ATOM 665 C CA . GLY A 1 85 ? 34.911 -13.010 -28.275 1.00 52.38 85 GLY A CA 1
ATOM 666 C C . GLY A 1 85 ? 35.886 -12.657 -27.146 1.00 52.38 85 GLY A C 1
ATOM 667 O O . GLY A 1 85 ? 37.071 -12.507 -27.398 1.00 52.38 85 GLY A O 1
ATOM 668 N N . VAL A 1 86 ? 35.453 -12.669 -25.879 1.00 53.41 86 VAL A N 1
ATOM 669 C CA . VAL A 1 86 ? 36.338 -12.395 -24.721 1.00 53.41 86 VAL A CA 1
ATOM 670 C C . VAL A 1 86 ? 37.422 -13.478 -24.527 1.00 53.41 86 VAL A C 1
ATOM 672 O O . VAL A 1 86 ? 38.359 -13.298 -23.754 1.00 53.41 86 VAL A O 1
ATOM 675 N N . ARG A 1 87 ? 37.330 -14.626 -25.217 1.00 51.78 87 ARG A N 1
ATOM 676 C CA . ARG A 1 87 ? 38.268 -15.749 -25.037 1.00 51.78 87 ARG A CA 1
ATOM 677 C C . ARG A 1 87 ? 39.364 -15.854 -26.099 1.00 51.78 87 ARG A C 1
ATOM 679 O O . ARG A 1 87 ? 40.335 -16.566 -25.858 1.00 51.78 87 ARG A O 1
ATOM 686 N N . LEU A 1 88 ? 39.232 -15.192 -27.249 1.00 53.22 88 LEU A N 1
ATOM 687 C CA . LEU A 1 88 ? 40.238 -15.284 -28.319 1.00 53.22 88 LEU A CA 1
ATOM 688 C C . LEU A 1 88 ? 41.401 -14.305 -28.106 1.00 53.22 88 LEU A C 1
ATOM 690 O O . LEU A 1 88 ? 42.545 -14.657 -28.392 1.00 53.22 88 LEU A O 1
ATOM 694 N N . ASP A 1 89 ? 41.140 -13.164 -27.470 1.00 55.78 89 ASP A N 1
ATOM 695 C CA . ASP A 1 89 ? 42.146 -12.130 -27.193 1.00 55.78 89 ASP A CA 1
ATOM 696 C C . ASP A 1 89 ? 43.215 -12.600 -26.183 1.00 55.78 89 ASP A C 1
ATOM 698 O O . ASP A 1 89 ? 44.372 -12.179 -26.229 1.00 55.78 89 ASP A O 1
ATOM 702 N N . LEU A 1 90 ? 42.852 -13.528 -25.285 1.00 54.44 90 LEU A N 1
ATOM 703 C CA . LEU A 1 90 ? 43.768 -14.110 -24.294 1.00 54.44 90 LEU A CA 1
ATOM 704 C C . LEU A 1 90 ? 44.665 -15.215 -24.871 1.00 54.44 90 LEU A C 1
ATOM 706 O O . LEU A 1 90 ? 45.758 -15.436 -24.355 1.00 54.44 90 LE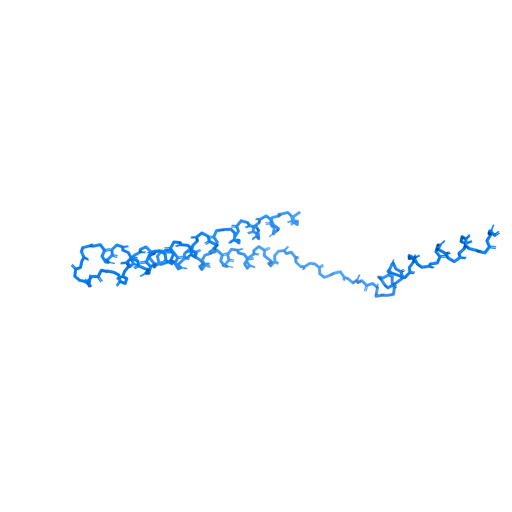U A O 1
ATOM 710 N N . LEU A 1 91 ? 44.248 -15.897 -25.943 1.00 54.91 91 LEU A N 1
ATOM 711 C CA . LEU A 1 91 ? 45.059 -16.949 -26.568 1.00 54.91 91 LEU A CA 1
ATOM 712 C C . LEU A 1 91 ? 46.092 -16.377 -27.549 1.00 54.91 91 LEU A C 1
ATOM 714 O O . LEU A 1 91 ? 47.198 -16.910 -27.638 1.00 54.91 91 LEU A O 1
ATOM 718 N N . SER A 1 92 ? 45.797 -15.258 -28.221 1.00 55.34 92 SER A N 1
ATOM 719 C CA . SER A 1 92 ? 46.784 -14.569 -29.067 1.00 55.34 92 SER A CA 1
ATOM 720 C C . SER A 1 92 ? 47.909 -13.912 -28.262 1.00 55.34 92 SER A C 1
ATOM 722 O O . SER A 1 92 ? 49.032 -13.828 -28.753 1.00 55.34 92 SER A O 1
ATOM 724 N N . ALA A 1 93 ? 47.636 -13.485 -27.024 1.00 56.38 93 ALA A N 1
ATOM 725 C CA . ALA A 1 93 ? 48.632 -12.872 -26.144 1.00 56.38 93 ALA A CA 1
ATOM 726 C C . ALA A 1 93 ? 49.626 -13.886 -25.540 1.00 56.38 93 ALA A C 1
ATOM 728 O O . ALA A 1 93 ? 50.763 -13.525 -25.260 1.00 56.38 93 ALA A O 1
ATOM 729 N N . ILE A 1 94 ? 49.229 -15.155 -25.370 1.00 57.59 94 ILE A N 1
ATOM 730 C CA . ILE A 1 94 ? 50.097 -16.207 -24.803 1.00 57.59 94 ILE A CA 1
ATOM 731 C C . ILE A 1 94 ? 51.006 -16.840 -25.873 1.00 57.59 94 ILE A C 1
ATOM 733 O O . ILE A 1 94 ? 52.070 -17.343 -25.544 1.00 57.59 94 ILE A O 1
ATOM 737 N N . SER A 1 95 ? 50.643 -16.784 -27.160 1.00 52.75 95 SER A N 1
ATOM 738 C CA . SER A 1 95 ? 51.473 -17.341 -28.245 1.00 52.75 95 SER A CA 1
ATOM 739 C C . SER A 1 95 ? 52.613 -16.418 -28.716 1.00 52.75 95 SER A C 1
ATOM 741 O O . SER A 1 95 ? 53.400 -16.838 -29.565 1.00 52.75 95 SER A O 1
ATOM 743 N N . GLN A 1 96 ? 52.688 -15.174 -28.228 1.00 56.88 96 GLN A N 1
ATOM 744 C CA . GLN A 1 96 ? 53.742 -14.202 -28.573 1.00 56.88 96 GLN A CA 1
ATOM 745 C C . GLN A 1 96 ? 54.665 -13.837 -27.390 1.00 56.88 96 GLN A C 1
ATOM 747 O O . GLN A 1 96 ? 55.471 -12.916 -27.522 1.00 56.88 96 GLN A O 1
ATOM 752 N N . ALA A 1 97 ? 54.562 -14.543 -26.261 1.00 48.72 97 ALA A N 1
ATOM 753 C CA . ALA A 1 97 ? 55.470 -14.437 -25.114 1.00 48.72 97 ALA A CA 1
ATOM 754 C C . ALA A 1 97 ? 56.301 -15.719 -24.980 1.00 48.72 97 ALA A C 1
ATOM 756 O O . ALA A 1 97 ? 57.495 -15.602 -24.626 1.00 48.72 97 ALA A O 1
#

Secondary structure (DSSP, 8-state):
-HHHHHHHHHHHHHHHHHHHHHHHHHHHHHTTS-TTSTTHHHHHHHHHHHHHHHHHHHHHHHHHHHT---PPP--HHHHHHHHHGGGTHHHHHHTT-